Protein AF-A0AAW2MJS1-F1 (afdb_monomer_lite)

Structure (mmCIF, N/CA/C/O backbone):
data_AF-A0AAW2MJS1-F1
#
_entry.id   AF-A0AAW2MJS1-F1
#
loop_
_atom_site.group_PDB
_atom_site.id
_atom_site.type_symbol
_atom_site.label_atom_id
_atom_site.label_alt_id
_atom_site.label_comp_id
_atom_site.label_asym_id
_atom_site.label_entity_id
_atom_site.label_seq_id
_atom_site.pdbx_PDB_ins_code
_atom_site.Cartn_x
_atom_site.Cartn_y
_atom_site.Cartn_z
_atom_site.occupancy
_atom_site.B_iso_or_equiv
_atom_site.auth_seq_id
_atom_site.auth_comp_id
_atom_site.auth_asym_id
_atom_site.auth_atom_id
_atom_site.pdbx_PDB_model_num
ATOM 1 N N . MET A 1 1 ? 22.619 -5.506 -1.254 1.00 42.59 1 MET A N 1
ATOM 2 C CA . MET A 1 1 ? 21.849 -5.469 -2.513 1.00 42.59 1 MET A CA 1
ATOM 3 C C . MET A 1 1 ? 20.965 -4.241 -2.434 1.00 42.59 1 MET A C 1
ATOM 5 O O . MET A 1 1 ? 20.133 -4.190 -1.538 1.00 42.59 1 MET A O 1
ATOM 9 N N . GLU A 1 2 ? 21.214 -3.220 -3.252 1.00 49.53 2 GLU A N 1
ATOM 10 C CA . GLU A 1 2 ? 20.364 -2.024 -3.269 1.00 49.53 2 GLU A CA 1
ATOM 11 C C . GLU A 1 2 ? 18.970 -2.422 -3.767 1.00 49.53 2 GLU A C 1
ATOM 13 O O . GLU A 1 2 ? 18.815 -2.984 -4.854 1.00 49.53 2 GLU A O 1
ATOM 18 N N . ILE A 1 3 ? 17.952 -2.227 -2.931 1.00 61.47 3 ILE A N 1
ATOM 19 C CA . ILE A 1 3 ? 16.562 -2.467 -3.316 1.00 61.47 3 ILE A CA 1
ATOM 20 C C . ILE A 1 3 ? 16.103 -1.215 -4.060 1.00 61.47 3 ILE A C 1
ATOM 22 O O . ILE A 1 3 ? 16.145 -0.119 -3.505 1.00 61.47 3 ILE A O 1
ATOM 26 N N . SER A 1 4 ? 15.683 -1.362 -5.318 1.00 84.44 4 SER A N 1
ATOM 27 C CA . SER A 1 4 ? 15.143 -0.232 -6.078 1.00 84.44 4 SER A CA 1
ATOM 28 C C . SER A 1 4 ? 13.844 0.275 -5.444 1.00 84.44 4 SER A C 1
ATOM 30 O O . SER A 1 4 ? 13.054 -0.516 -4.925 1.00 84.44 4 SER A O 1
ATOM 32 N N . LEU A 1 5 ? 13.586 1.585 -5.522 1.00 89.38 5 LEU A N 1
ATOM 33 C CA . LEU A 1 5 ? 12.391 2.210 -4.932 1.00 89.38 5 LEU A CA 1
ATOM 34 C C . LEU A 1 5 ? 11.088 1.542 -5.390 1.00 89.38 5 LEU A C 1
ATOM 36 O O . LEU A 1 5 ? 10.192 1.317 -4.581 1.00 89.38 5 LEU A O 1
ATOM 40 N N . LEU A 1 6 ? 11.013 1.141 -6.662 1.00 89.75 6 LEU A N 1
ATOM 41 C CA . LEU A 1 6 ? 9.874 0.403 -7.209 1.00 89.75 6 LEU A CA 1
ATOM 42 C C . LEU A 1 6 ? 9.665 -0.957 -6.520 1.00 89.75 6 LEU A C 1
ATOM 44 O O . LEU A 1 6 ? 8.533 -1.324 -6.215 1.00 89.75 6 LEU A O 1
ATOM 48 N N . LYS A 1 7 ? 10.744 -1.694 -6.221 1.00 90.00 7 LYS A N 1
ATOM 49 C CA . LYS A 1 7 ? 10.654 -2.957 -5.470 1.00 90.00 7 LYS A CA 1
ATOM 50 C C . LYS A 1 7 ? 10.200 -2.715 -4.033 1.00 90.00 7 LYS A C 1
ATOM 52 O O . LYS A 1 7 ? 9.356 -3.459 -3.542 1.00 90.00 7 LYS A O 1
ATOM 57 N N . SER A 1 8 ? 10.705 -1.669 -3.378 1.00 92.81 8 SER A N 1
ATOM 58 C CA . SER A 1 8 ? 10.250 -1.280 -2.036 1.00 92.81 8 SER A CA 1
ATOM 59 C C . SER A 1 8 ? 8.760 -0.926 -2.023 1.00 92.81 8 SER A C 1
ATOM 61 O O . SER A 1 8 ? 8.029 -1.408 -1.161 1.00 92.81 8 SER A O 1
ATOM 63 N N . LEU A 1 9 ? 8.286 -0.169 -3.019 1.00 93.69 9 LEU A N 1
ATOM 64 C CA . LEU A 1 9 ? 6.870 0.161 -3.194 1.00 93.69 9 LEU A CA 1
ATOM 65 C C . LEU A 1 9 ? 6.008 -1.091 -3.399 1.00 93.69 9 LEU A C 1
ATOM 67 O O . LEU A 1 9 ? 5.009 -1.263 -2.705 1.00 93.69 9 LEU A O 1
ATOM 71 N N . LEU A 1 10 ? 6.403 -1.993 -4.300 1.00 93.56 10 LEU A N 1
ATOM 72 C CA . LEU A 1 10 ? 5.685 -3.250 -4.543 1.00 93.56 10 LEU A CA 1
ATOM 73 C C . LEU A 1 10 ? 5.620 -4.136 -3.291 1.00 93.56 10 LEU A C 1
ATOM 75 O O . LEU A 1 10 ? 4.569 -4.717 -3.000 1.00 93.56 10 LEU A O 1
ATOM 79 N N . ASN A 1 11 ? 6.714 -4.212 -2.531 1.00 93.00 11 ASN A N 1
ATOM 80 C CA . ASN A 1 11 ? 6.757 -4.932 -1.260 1.00 93.00 11 ASN A CA 1
ATOM 81 C C . ASN A 1 11 ? 5.825 -4.290 -0.228 1.00 93.00 11 ASN A C 1
ATOM 83 O O . ASN A 1 11 ? 5.065 -5.003 0.427 1.00 93.00 11 ASN A O 1
ATOM 87 N N . SER A 1 12 ? 5.826 -2.959 -0.125 1.00 91.81 12 SER A N 1
ATOM 88 C CA . 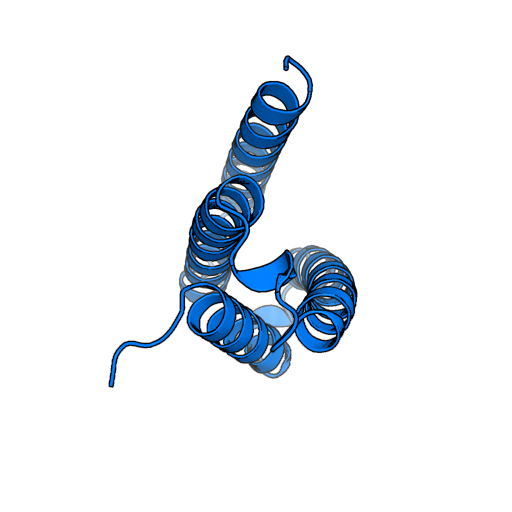SER A 1 12 ? 4.940 -2.250 0.793 1.00 91.81 12 SER A CA 1
ATOM 89 C C . SER A 1 12 ? 3.461 -2.432 0.408 1.00 91.81 12 SER A C 1
ATOM 91 O O . SER A 1 12 ? 2.632 -2.797 1.243 1.00 91.81 12 SER A O 1
ATOM 93 N N . ILE A 1 13 ? 3.110 -2.329 -0.874 1.00 92.06 13 ILE A N 1
ATOM 94 C CA . ILE A 1 13 ? 1.742 -2.613 -1.331 1.00 92.06 13 ILE A CA 1
ATOM 95 C C . ILE A 1 13 ? 1.344 -4.054 -0.993 1.00 92.06 13 ILE A C 1
ATOM 97 O O . ILE A 1 13 ? 0.272 -4.283 -0.439 1.00 92.06 13 ILE A O 1
ATOM 101 N N . THR A 1 14 ? 2.212 -5.028 -1.276 1.00 91.94 14 THR A N 1
ATOM 102 C CA . THR A 1 14 ? 1.940 -6.444 -0.983 1.00 91.94 14 THR A CA 1
ATOM 103 C C . THR A 1 14 ? 1.707 -6.671 0.509 1.00 91.94 14 THR A C 1
ATOM 105 O O . THR A 1 14 ? 0.721 -7.302 0.881 1.00 91.94 14 THR A O 1
ATOM 108 N N . SER A 1 15 ? 2.560 -6.100 1.362 1.00 89.31 15 SER A N 1
ATOM 109 C CA . SER A 1 15 ? 2.408 -6.174 2.815 1.00 89.31 15 SER A CA 1
ATOM 110 C C . SER A 1 15 ? 1.110 -5.512 3.290 1.00 89.31 15 SER A C 1
ATOM 112 O O . SER A 1 15 ? 0.409 -6.089 4.115 1.00 89.31 15 SER A O 1
ATOM 114 N N . PHE A 1 16 ? 0.722 -4.362 2.725 1.00 87.38 16 PHE A N 1
ATOM 115 C CA . PHE A 1 16 ? -0.557 -3.729 3.059 1.00 87.38 16 PHE A CA 1
ATOM 116 C C . PHE A 1 16 ? -1.744 -4.621 2.682 1.00 87.38 16 PHE A C 1
ATOM 118 O O . PHE A 1 16 ? -2.658 -4.792 3.483 1.00 87.38 16 PHE A O 1
ATOM 125 N N . LEU A 1 17 ? -1.738 -5.216 1.485 1.00 86.44 17 LEU A N 1
ATOM 126 C CA . LEU A 1 17 ? -2.817 -6.092 1.016 1.00 86.44 17 LEU A CA 1
ATOM 127 C C . LEU A 1 17 ? -2.959 -7.361 1.874 1.00 86.44 17 LEU A C 1
ATOM 129 O O . LEU A 1 17 ? -4.057 -7.904 1.981 1.00 86.44 17 LEU A O 1
ATOM 133 N N . GLN A 1 18 ? -1.883 -7.819 2.517 1.00 84.31 18 GLN A N 1
ATOM 134 C CA . GLN A 1 18 ? -1.923 -8.944 3.458 1.00 84.31 18 GLN A CA 1
ATOM 135 C C . GLN A 1 18 ? -2.610 -8.590 4.786 1.00 84.31 18 GLN A C 1
ATOM 137 O O . GLN A 1 18 ? -3.167 -9.483 5.431 1.00 84.31 18 GLN A O 1
ATOM 142 N N . LEU A 1 19 ? -2.670 -7.304 5.158 1.00 73.19 19 LEU A N 1
ATOM 143 C CA . LEU A 1 19 ? -3.412 -6.844 6.340 1.00 73.19 19 LEU A CA 1
ATOM 144 C C . LEU A 1 19 ? -4.921 -7.074 6.210 1.00 73.19 19 LEU A C 1
ATOM 146 O O . LEU A 1 19 ? -5.608 -7.114 7.219 1.00 73.19 19 LEU A O 1
ATOM 150 N N . SER A 1 20 ? -5.445 -7.305 5.003 1.00 58.22 20 SER A N 1
ATOM 151 C CA . SER A 1 20 ? -6.867 -7.594 4.752 1.00 58.22 20 SER A CA 1
ATOM 152 C C . SER A 1 20 ? -7.363 -8.854 5.466 1.00 58.22 20 SER A C 1
ATOM 154 O O . SER A 1 20 ? -8.556 -9.001 5.723 1.00 58.22 20 SER A O 1
ATOM 156 N N . SER A 1 21 ? -6.436 -9.749 5.820 1.00 55.31 21 SER A N 1
ATOM 157 C CA . SER A 1 21 ? -6.695 -10.956 6.606 1.00 55.31 21 SER A CA 1
ATOM 158 C C . SER A 1 21 ? -6.825 -10.695 8.114 1.00 55.31 21 SER A C 1
ATOM 160 O O . SER A 1 21 ? -7.218 -11.594 8.858 1.00 55.31 21 SER A O 1
ATOM 162 N N . PHE A 1 22 ? -6.512 -9.481 8.579 1.00 57.31 22 PHE A N 1
ATOM 163 C CA . PHE A 1 22 ? -6.440 -9.137 9.994 1.00 57.31 22 PHE A CA 1
ATOM 164 C C . PHE A 1 22 ? -7.841 -8.944 10.590 1.00 57.31 22 PHE A C 1
ATOM 166 O O . PHE A 1 22 ? -8.613 -8.073 10.183 1.00 57.31 22 PHE A O 1
ATOM 173 N N . GLU A 1 23 ? -8.179 -9.748 11.600 1.00 51.09 23 GLU A N 1
ATOM 174 C CA . GLU A 1 23 ? -9.520 -9.784 12.201 1.00 51.09 23 GLU A CA 1
ATOM 175 C C . GLU A 1 23 ? -9.956 -8.465 12.862 1.00 51.09 23 GLU A C 1
ATOM 177 O O . GLU A 1 23 ? -11.154 -8.241 13.036 1.00 51.09 23 GLU A O 1
ATOM 1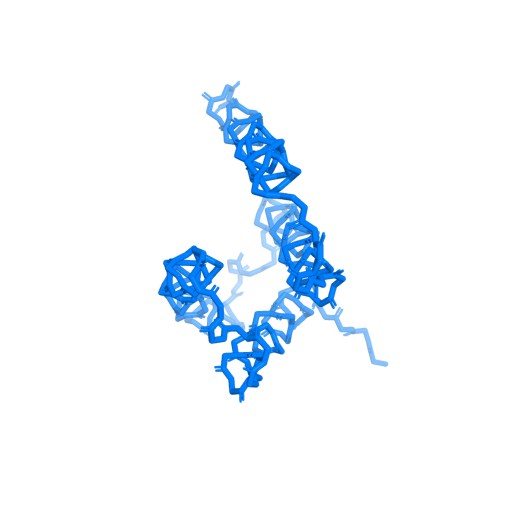82 N N . GLY A 1 24 ? -9.017 -7.556 13.152 1.00 54.31 24 GLY A N 1
ATOM 183 C CA . GLY A 1 24 ? -9.287 -6.209 13.676 1.00 54.31 24 GLY A CA 1
ATOM 184 C C . GLY A 1 24 ? -9.970 -5.251 12.687 1.00 54.31 24 GLY A C 1
ATOM 185 O O . GLY A 1 24 ? -10.574 -4.267 13.111 1.00 54.31 24 GLY A O 1
ATOM 186 N N . ILE A 1 25 ? -9.950 -5.553 11.381 1.00 55.62 25 ILE A N 1
ATOM 187 C CA . ILE A 1 25 ? -10.589 -4.736 10.329 1.00 55.62 25 ILE A CA 1
ATOM 188 C C . ILE A 1 25 ? -12.111 -4.983 10.259 1.00 55.62 25 ILE A C 1
ATOM 190 O O . ILE A 1 25 ? -12.827 -4.252 9.583 1.00 55.62 25 ILE A O 1
ATOM 194 N N . LYS A 1 26 ? -12.647 -5.958 11.011 1.00 53.97 26 LYS A N 1
ATOM 195 C CA . LYS A 1 26 ? -14.083 -6.313 11.046 1.00 53.97 26 LYS A CA 1
ATOM 196 C C . LYS A 1 26 ? -14.989 -5.259 11.716 1.00 53.97 26 LYS A C 1
ATOM 198 O O . LYS A 1 26 ? -16.193 -5.472 11.817 1.00 53.97 26 LYS A O 1
ATOM 203 N N . ILE A 1 27 ? -14.439 -4.137 12.188 1.00 59.81 27 ILE A N 1
ATOM 204 C CA . ILE A 1 27 ? -15.210 -3.046 12.799 1.00 59.81 27 ILE A CA 1
ATOM 205 C C . ILE A 1 27 ? -15.590 -2.030 11.716 1.00 59.81 27 ILE A C 1
ATOM 207 O O . ILE A 1 27 ? -14.744 -1.299 11.193 1.00 59.81 27 ILE A O 1
ATOM 211 N N . GLU A 1 28 ? -16.879 -1.944 11.386 1.00 59.16 28 GLU A N 1
ATOM 212 C CA . GLU A 1 28 ? -17.392 -0.838 10.574 1.00 59.16 28 GLU A CA 1
ATOM 213 C C . GLU A 1 28 ? -17.210 0.488 11.334 1.00 59.16 28 GLU A C 1
ATOM 215 O O . GLU A 1 28 ? -17.596 0.585 12.504 1.00 59.16 28 GLU A O 1
ATOM 220 N N . PRO A 1 29 ? -16.621 1.531 10.711 1.00 62.66 29 PRO A N 1
ATOM 221 C CA . PRO A 1 29 ? -16.537 1.787 9.265 1.00 62.66 29 PRO A CA 1
ATOM 222 C C . PRO A 1 29 ? -15.171 1.509 8.601 1.00 62.66 29 PRO A C 1
ATOM 224 O O . PRO A 1 29 ? -15.053 1.694 7.387 1.00 62.66 29 PRO A O 1
ATOM 227 N N . LEU A 1 30 ? -14.144 1.092 9.352 1.00 68.69 30 LEU A N 1
ATOM 228 C CA . LEU A 1 30 ? -12.779 0.930 8.831 1.00 68.69 30 LEU A CA 1
ATOM 229 C C . LEU A 1 30 ? -12.723 -0.089 7.688 1.00 68.69 30 LEU A C 1
ATOM 231 O O . LEU A 1 30 ? -12.044 0.150 6.692 1.00 68.69 30 LEU A O 1
ATOM 235 N N . GLN A 1 31 ? -13.513 -1.161 7.779 1.00 73.56 31 GLN A N 1
ATOM 236 C CA . GLN A 1 31 ? -13.613 -2.193 6.747 1.00 73.56 31 GLN A CA 1
ATOM 237 C C . GLN A 1 31 ? -13.913 -1.624 5.355 1.00 73.56 31 GLN A C 1
ATOM 239 O O . GLN A 1 31 ? -13.275 -2.004 4.376 1.00 73.56 31 GLN A O 1
ATOM 244 N N . LYS A 1 32 ? -14.853 -0.676 5.257 1.00 75.88 32 LYS A N 1
ATOM 245 C CA . LYS A 1 32 ? -15.264 -0.081 3.978 1.00 75.88 32 LYS A CA 1
ATOM 246 C C . LYS A 1 32 ? -14.160 0.789 3.377 1.00 75.88 32 LYS A C 1
ATOM 248 O O . LYS A 1 32 ? -13.944 0.764 2.165 1.00 75.88 32 LYS A O 1
ATOM 253 N N . TYR A 1 33 ? -13.467 1.561 4.215 1.00 75.25 33 TYR A N 1
ATOM 254 C CA . TYR A 1 33 ? -12.325 2.364 3.774 1.00 75.25 33 TYR A CA 1
ATOM 255 C C . TYR A 1 33 ? -11.166 1.470 3.345 1.00 75.25 33 TYR A C 1
ATOM 257 O O . TYR A 1 33 ? -10.621 1.665 2.260 1.00 75.25 33 TYR A O 1
ATOM 265 N N . TYR A 1 34 ? -10.864 0.447 4.143 1.00 78.56 34 TYR A N 1
ATOM 266 C CA . TYR A 1 34 ? -9.825 -0.524 3.849 1.00 78.56 34 TYR A CA 1
ATOM 267 C C . TYR A 1 34 ? -10.089 -1.246 2.520 1.00 78.56 34 TYR A C 1
ATOM 269 O O . TYR A 1 34 ? -9.234 -1.216 1.644 1.00 78.56 34 TYR A O 1
ATOM 277 N N . GLN A 1 35 ? -11.295 -1.784 2.299 1.00 81.38 35 GLN A N 1
ATOM 278 C CA . GLN A 1 35 ? -11.670 -2.448 1.039 1.00 81.38 35 GLN A CA 1
ATOM 279 C C . GLN A 1 35 ? -11.517 -1.536 -0.183 1.00 81.38 35 GLN A C 1
ATOM 281 O O . GLN A 1 35 ? -11.095 -1.980 -1.251 1.00 81.38 35 GLN A O 1
ATOM 286 N N . LYS A 1 36 ? -11.861 -0.250 -0.046 1.00 83.44 36 LYS A N 1
ATOM 287 C CA . LYS A 1 36 ? -11.707 0.715 -1.138 1.00 83.44 36 LYS A CA 1
ATOM 288 C C . LYS A 1 36 ? -10.232 0.977 -1.447 1.00 83.44 36 LYS A C 1
ATOM 290 O O . LYS A 1 36 ? -9.858 1.017 -2.617 1.00 83.44 36 LYS A O 1
ATOM 295 N N . ILE A 1 37 ? -9.402 1.134 -0.416 1.00 84.38 37 ILE A N 1
ATOM 296 C CA . ILE A 1 37 ? -7.950 1.306 -0.559 1.00 84.38 37 ILE A CA 1
ATOM 297 C C . ILE A 1 37 ? -7.330 0.045 -1.171 1.00 84.38 37 ILE A C 1
ATOM 299 O O . ILE A 1 37 ? -6.556 0.142 -2.117 1.00 84.3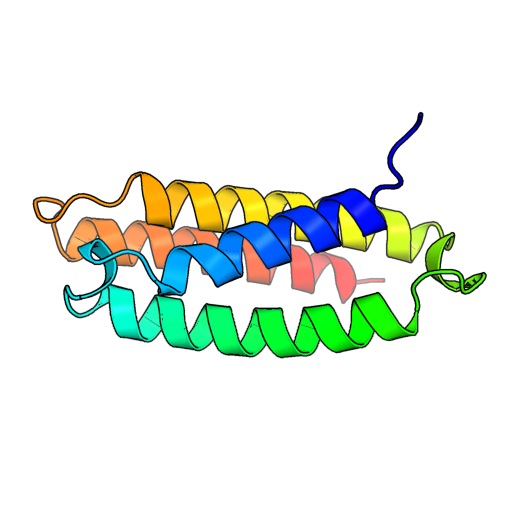8 37 ILE A O 1
ATOM 303 N N . GLU A 1 38 ? -7.728 -1.135 -0.700 1.00 86.25 38 GLU A N 1
ATOM 304 C CA . GLU A 1 38 ? -7.277 -2.431 -1.203 1.00 86.25 38 GLU A CA 1
ATOM 305 C C . GLU A 1 38 ? -7.526 -2.572 -2.713 1.00 86.25 38 GLU A C 1
ATOM 307 O O . GLU A 1 38 ? -6.625 -2.956 -3.457 1.00 86.25 38 GLU A O 1
ATOM 312 N N . GLN A 1 39 ? -8.721 -2.211 -3.192 1.00 88.94 39 GLN A N 1
ATOM 313 C CA . GLN A 1 39 ? -9.046 -2.234 -4.624 1.00 88.94 39 GLN A CA 1
ATOM 314 C C . GLN A 1 39 ? -8.142 -1.301 -5.440 1.00 88.94 39 GLN A C 1
ATOM 316 O O . GLN A 1 39 ? -7.630 -1.704 -6.484 1.00 88.94 39 GLN A O 1
ATOM 321 N N . ILE A 1 40 ? -7.907 -0.078 -4.954 1.00 88.94 40 ILE A N 1
ATOM 322 C CA . ILE A 1 40 ? -7.028 0.895 -5.621 1.00 88.94 40 ILE A CA 1
ATOM 323 C C . ILE A 1 40 ? -5.590 0.368 -5.670 1.00 88.94 40 ILE A C 1
ATOM 325 O O . ILE A 1 40 ? -4.957 0.395 -6.725 1.00 88.94 40 ILE A O 1
ATOM 329 N N . LEU A 1 41 ? -5.081 -0.154 -4.552 1.00 90.31 41 LEU A N 1
ATOM 330 C CA . LEU A 1 41 ? -3.719 -0.672 -4.465 1.00 90.31 41 LEU A CA 1
ATOM 331 C C . LEU A 1 41 ? -3.516 -1.935 -5.310 1.00 90.31 41 LEU A C 1
ATOM 333 O O . LEU A 1 41 ? -2.437 -2.105 -5.870 1.00 90.31 41 LEU A O 1
ATOM 337 N N . LYS A 1 42 ? -4.539 -2.784 -5.481 1.00 91.62 42 LYS A N 1
ATOM 338 C CA . LYS A 1 42 ? -4.494 -3.919 -6.423 1.00 91.62 42 LYS A CA 1
ATOM 339 C C . LYS A 1 42 ? -4.319 -3.456 -7.869 1.00 91.62 42 LYS A C 1
ATOM 341 O O . LYS A 1 42 ? -3.471 -4.000 -8.571 1.00 91.62 42 LYS A O 1
ATOM 346 N N . LEU A 1 43 ? -5.085 -2.450 -8.299 1.00 92.44 43 LEU A N 1
ATOM 347 C CA . LEU A 1 43 ? -4.959 -1.880 -9.645 1.00 92.44 43 LEU A CA 1
ATOM 348 C C . LEU A 1 43 ? -3.584 -1.238 -9.845 1.00 92.44 43 LEU A C 1
ATOM 350 O O . LEU A 1 43 ? -2.915 -1.503 -10.841 1.00 92.44 43 LEU A O 1
ATOM 354 N N . LEU A 1 44 ? -3.132 -0.448 -8.867 1.00 90.38 44 LEU A N 1
ATOM 355 C CA . LEU A 1 44 ? -1.810 0.169 -8.905 1.00 90.38 44 LEU A CA 1
ATOM 356 C C . LEU A 1 44 ? -0.705 -0.891 -8.987 1.00 90.38 44 LEU A C 1
ATOM 358 O O . LEU A 1 44 ? 0.190 -0.766 -9.818 1.00 90.38 44 LEU A O 1
ATOM 362 N N . LYS A 1 45 ? -0.785 -1.960 -8.184 1.00 92.19 45 LYS A N 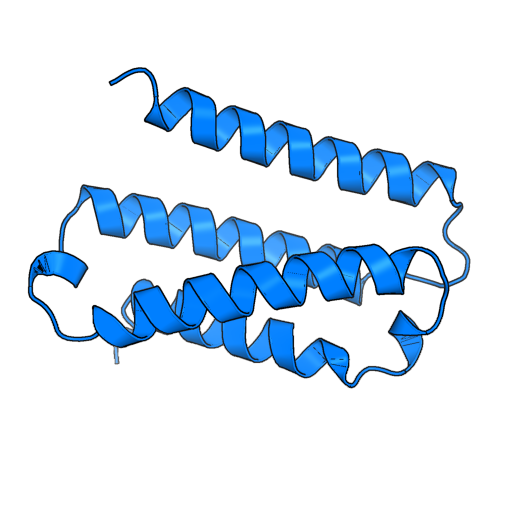1
ATOM 363 C CA . LYS A 1 45 ? 0.199 -3.048 -8.199 1.00 92.19 45 LYS A CA 1
ATOM 364 C C . LYS A 1 45 ? 0.328 -3.679 -9.586 1.00 92.19 45 LYS A C 1
ATOM 366 O O . LYS A 1 45 ? 1.447 -3.866 -10.040 1.00 92.19 45 LYS A O 1
ATOM 371 N N . GLN A 1 46 ? -0.786 -3.951 -10.271 1.00 91.31 46 GLN A N 1
ATOM 372 C CA . GLN A 1 46 ? -0.764 -4.529 -11.623 1.00 91.31 46 GLN A CA 1
ATOM 373 C C . GLN A 1 46 ? -0.034 -3.629 -12.630 1.00 91.31 46 GLN A C 1
ATOM 375 O O . GLN A 1 46 ? 0.750 -4.121 -13.438 1.00 91.31 46 GLN A O 1
ATOM 380 N N . ILE A 1 47 ? -0.253 -2.312 -12.557 1.00 90.38 47 ILE A N 1
ATOM 381 C CA . ILE A 1 47 ? 0.440 -1.338 -13.413 1.00 90.38 47 ILE A CA 1
ATOM 382 C C . ILE A 1 47 ? 1.941 -1.327 -13.099 1.00 90.38 47 ILE A C 1
ATOM 384 O O . ILE A 1 47 ? 2.764 -1.366 -14.011 1.00 90.38 47 ILE A O 1
ATOM 388 N N . LEU A 1 48 ? 2.300 -1.306 -11.812 1.00 90.69 48 LEU A N 1
ATOM 389 C CA . LEU A 1 48 ? 3.692 -1.298 -11.358 1.00 90.69 48 LEU A CA 1
ATOM 390 C C . LEU A 1 48 ? 4.435 -2.597 -11.714 1.00 90.69 48 LEU A C 1
ATOM 392 O O . LEU A 1 48 ? 5.600 -2.540 -12.102 1.00 90.69 48 LEU A O 1
ATOM 396 N N . ASP A 1 49 ? 3.766 -3.748 -11.623 1.00 91.12 49 ASP A N 1
ATOM 397 C CA . ASP A 1 49 ? 4.308 -5.046 -12.039 1.00 91.12 49 ASP A CA 1
ATOM 398 C C . ASP A 1 49 ? 4.578 -5.069 -13.556 1.00 91.12 49 ASP A C 1
ATOM 400 O O . ASP A 1 49 ? 5.601 -5.597 -13.985 1.00 91.12 49 ASP A O 1
ATOM 404 N N . ALA A 1 50 ? 3.707 -4.457 -14.370 1.00 89.31 50 ALA A N 1
ATOM 405 C CA . ALA A 1 50 ? 3.856 -4.420 -15.829 1.00 89.31 50 ALA A CA 1
ATOM 406 C C . ALA A 1 50 ? 5.042 -3.564 -16.306 1.00 89.31 50 ALA A C 1
ATOM 408 O O . ALA A 1 50 ? 5.606 -3.826 -17.366 1.00 89.31 50 ALA A O 1
ATOM 409 N N . ILE A 1 51 ? 5.423 -2.544 -15.534 1.00 86.69 51 ILE A N 1
ATOM 410 C CA . ILE A 1 51 ? 6.574 -1.686 -15.851 1.00 86.69 51 ILE A CA 1
ATOM 411 C C . ILE A 1 51 ? 7.859 -2.147 -15.154 1.00 86.69 51 ILE A C 1
ATOM 413 O O . ILE A 1 51 ? 8.924 -1.580 -15.401 1.00 86.69 51 ILE A O 1
ATOM 417 N N . VAL A 1 52 ? 7.792 -3.163 -14.288 1.00 85.06 52 VAL A N 1
ATOM 418 C CA . VAL A 1 52 ? 8.964 -3.672 -13.576 1.00 85.06 52 VAL A CA 1
ATOM 419 C C . VAL A 1 52 ? 9.967 -4.239 -14.591 1.00 85.06 52 VAL A C 1
ATOM 421 O O . VAL A 1 52 ? 9.644 -5.099 -15.402 1.00 85.06 52 VAL A O 1
ATOM 424 N N . GLY A 1 53 ? 11.198 -3.725 -14.579 1.00 81.38 53 GLY A N 1
ATOM 425 C CA . GLY A 1 53 ? 12.239 -4.127 -15.536 1.00 81.38 53 GLY A CA 1
ATOM 426 C C . GLY A 1 53 ? 12.186 -3.428 -16.900 1.00 81.38 53 GLY A C 1
ATOM 427 O O . GLY A 1 53 ? 13.062 -3.677 -17.722 1.00 81.38 53 GLY A O 1
ATOM 428 N N . SER A 1 54 ? 11.220 -2.536 -17.132 1.00 85.94 54 SER A N 1
ATOM 429 C CA . SER A 1 54 ? 11.244 -1.612 -18.271 1.00 85.94 54 SER A CA 1
ATOM 430 C C . SER A 1 54 ? 12.192 -0.440 -18.006 1.00 85.94 54 SER A C 1
ATOM 432 O O . SER A 1 54 ? 12.332 0.000 -16.864 1.00 85.94 54 SER A O 1
ATOM 434 N N . GLU A 1 55 ? 12.780 0.129 -19.061 1.00 82.50 55 GLU A N 1
ATOM 435 C CA . GLU A 1 55 ? 13.572 1.371 -18.998 1.00 82.50 55 GLU A CA 1
ATOM 436 C C . GLU A 1 55 ? 12.763 2.545 -18.420 1.00 82.50 55 GLU A C 1
ATOM 438 O O . GLU A 1 55 ? 13.302 3.419 -17.739 1.00 82.50 55 GLU A O 1
ATOM 443 N N . ILE A 1 56 ? 11.438 2.520 -18.601 1.00 82.62 56 ILE A N 1
ATOM 444 C CA . ILE A 1 56 ? 10.513 3.509 -18.034 1.00 82.62 56 ILE A CA 1
ATOM 445 C C . ILE A 1 56 ? 10.581 3.509 -16.500 1.00 82.62 56 ILE A C 1
ATOM 447 O O . ILE A 1 56 ? 10.431 4.554 -15.876 1.00 82.62 56 ILE A O 1
ATOM 451 N N . ALA A 1 57 ? 10.866 2.369 -15.862 1.00 81.38 57 ALA A N 1
ATOM 452 C CA . ALA A 1 57 ? 10.962 2.307 -14.408 1.00 81.38 57 ALA A CA 1
ATOM 453 C C . ALA A 1 57 ? 12.130 3.131 -13.851 1.00 81.38 57 ALA A C 1
ATOM 455 O O . ALA A 1 57 ? 12.081 3.482 -12.678 1.00 81.38 57 ALA A O 1
ATOM 456 N N . SER A 1 58 ? 13.160 3.443 -14.643 1.00 84.31 58 SER A N 1
ATOM 457 C CA . SER A 1 58 ? 14.287 4.296 -14.231 1.00 84.31 58 SER A CA 1
ATOM 458 C C . SER A 1 58 ? 14.079 5.791 -14.483 1.00 84.31 58 SER A C 1
ATOM 460 O O . SER A 1 58 ? 14.941 6.579 -14.102 1.00 84.31 58 SER A O 1
ATOM 462 N N . ASP A 1 59 ? 12.955 6.193 -15.080 1.00 90.25 59 ASP A N 1
ATOM 463 C CA . ASP A 1 59 ? 12.644 7.604 -15.312 1.00 90.25 59 ASP A CA 1
ATOM 464 C C . ASP A 1 59 ? 12.628 8.403 -13.996 1.00 90.25 59 ASP A C 1
ATOM 466 O O . ASP A 1 59 ? 12.017 7.999 -13.004 1.00 90.25 59 ASP A O 1
ATOM 470 N N . GLU A 1 60 ? 13.300 9.556 -13.974 1.00 87.38 60 GLU A N 1
ATOM 471 C CA . GLU A 1 60 ? 13.454 10.354 -12.754 1.00 87.38 60 GLU A CA 1
ATOM 472 C C . GLU A 1 60 ? 12.122 10.869 -12.195 1.00 87.38 60 GLU A C 1
ATOM 474 O O . GLU A 1 60 ? 11.958 10.973 -10.972 1.00 87.38 60 GLU A O 1
ATOM 479 N N . MET A 1 61 ? 11.166 11.215 -13.064 1.00 86.56 61 MET A N 1
ATOM 480 C CA . MET A 1 61 ? 9.851 11.678 -12.624 1.00 86.56 61 MET A CA 1
ATOM 481 C C . MET A 1 61 ? 9.081 10.528 -11.981 1.00 86.56 61 MET A C 1
ATOM 483 O O . MET A 1 61 ? 8.488 10.710 -10.912 1.00 86.56 61 MET A O 1
ATOM 487 N N . LEU A 1 62 ? 9.153 9.333 -12.570 1.00 87.12 62 LEU A N 1
ATOM 488 C CA . LEU A 1 62 ? 8.561 8.127 -12.001 1.00 87.12 62 LEU A CA 1
ATOM 489 C C . LEU A 1 62 ? 9.236 7.700 -10.698 1.00 87.12 62 LEU A C 1
ATOM 491 O O . LEU A 1 62 ? 8.532 7.354 -9.755 1.00 87.12 62 LEU A O 1
ATOM 495 N N . GLN A 1 63 ? 10.559 7.817 -10.569 1.00 90.00 63 GLN A N 1
ATOM 496 C CA . GLN A 1 63 ? 11.259 7.540 -9.308 1.00 90.00 63 GLN A CA 1
ATOM 497 C C . GLN A 1 63 ? 10.763 8.433 -8.160 1.00 90.00 63 GLN A C 1
ATOM 499 O O . GLN A 1 63 ? 10.506 7.944 -7.056 1.00 90.00 63 GLN A O 1
ATOM 504 N N . ARG A 1 64 ? 10.543 9.731 -8.416 1.00 89.25 64 ARG A N 1
ATOM 505 C CA . ARG A 1 64 ? 9.953 10.643 -7.417 1.00 89.25 64 ARG A CA 1
ATOM 506 C C . ARG A 1 64 ? 8.504 10.281 -7.096 1.00 89.25 64 ARG A C 1
ATOM 508 O O . ARG A 1 64 ? 8.111 10.336 -5.931 1.00 89.25 64 ARG A O 1
ATOM 515 N N . ALA A 1 65 ? 7.722 9.891 -8.103 1.00 88.94 65 ALA A N 1
ATOM 516 C CA . ALA A 1 65 ? 6.356 9.422 -7.895 1.00 88.94 65 ALA A CA 1
ATOM 517 C C . ALA A 1 65 ? 6.323 8.133 -7.055 1.00 88.94 65 ALA A C 1
ATOM 519 O O . ALA A 1 65 ? 5.520 8.038 -6.129 1.00 88.94 65 ALA A O 1
ATOM 520 N N . PHE A 1 66 ? 7.229 7.181 -7.301 1.00 91.19 66 PHE A N 1
ATOM 521 C CA . PHE A 1 66 ? 7.348 5.955 -6.510 1.00 91.19 66 PHE A CA 1
ATOM 522 C C . PHE A 1 66 ? 7.712 6.244 -5.057 1.00 91.19 66 PHE A C 1
ATOM 524 O O . PHE A 1 66 ? 7.119 5.641 -4.169 1.00 91.19 66 PHE A O 1
ATOM 531 N N . ALA A 1 67 ? 8.623 7.186 -4.797 1.00 91.88 67 ALA A N 1
ATOM 532 C CA . ALA A 1 67 ? 8.956 7.598 -3.434 1.00 91.88 67 ALA A CA 1
ATOM 533 C C . ALA A 1 67 ? 7.742 8.202 -2.701 1.00 91.88 67 ALA A C 1
ATOM 535 O O . ALA A 1 67 ? 7.458 7.826 -1.565 1.00 91.88 67 ALA A O 1
ATOM 536 N N . GLY A 1 68 ? 6.985 9.084 -3.366 1.00 91.50 68 GLY A N 1
ATOM 537 C CA . GLY A 1 68 ? 5.766 9.667 -2.797 1.00 91.50 68 GLY A CA 1
ATOM 538 C C . GLY A 1 68 ? 4.670 8.630 -2.542 1.00 91.50 68 GLY A C 1
ATOM 539 O O . GLY A 1 68 ? 4.026 8.655 -1.494 1.00 91.50 68 GLY A O 1
ATOM 540 N N . LEU A 1 69 ? 4.489 7.685 -3.469 1.00 91.62 69 LEU A N 1
ATOM 541 C CA . LEU A 1 69 ? 3.555 6.571 -3.307 1.00 91.62 69 LEU A CA 1
ATOM 542 C C . LEU A 1 69 ? 3.982 5.627 -2.180 1.00 91.62 69 LEU A C 1
ATOM 544 O O . LEU A 1 69 ? 3.125 5.194 -1.419 1.00 91.62 69 LEU A O 1
ATOM 548 N N . LEU A 1 70 ? 5.278 5.334 -2.047 1.00 93.62 70 LEU A N 1
ATOM 549 C CA . LEU A 1 70 ? 5.804 4.480 -0.981 1.00 93.62 70 LEU A CA 1
ATOM 550 C C . LEU A 1 70 ? 5.502 5.088 0.386 1.00 93.62 70 LEU A C 1
ATOM 552 O O . LEU A 1 70 ? 4.893 4.422 1.217 1.00 93.62 70 LEU A O 1
ATOM 556 N N . GLN A 1 71 ? 5.820 6.373 0.568 1.00 93.19 71 GLN A N 1
ATOM 557 C CA . GLN A 1 71 ? 5.496 7.089 1.800 1.00 93.19 71 GLN A CA 1
ATOM 558 C C . GLN A 1 71 ? 3.990 7.055 2.093 1.00 93.19 71 GLN A C 1
ATOM 560 O O . GLN A 1 71 ? 3.586 6.807 3.224 1.00 93.19 71 GLN A O 1
ATOM 565 N N . LEU A 1 72 ? 3.148 7.273 1.080 1.00 89.38 72 LEU A N 1
ATOM 566 C CA . LEU A 1 72 ? 1.696 7.259 1.252 1.00 89.38 72 LEU A CA 1
ATOM 567 C C . LEU A 1 72 ? 1.174 5.870 1.657 1.00 89.38 72 LEU A C 1
ATOM 569 O O . LEU A 1 72 ? 0.291 5.781 2.507 1.00 89.38 72 LEU A O 1
ATOM 573 N N . VAL A 1 73 ? 1.705 4.791 1.072 1.00 89.69 73 VAL A N 1
ATOM 574 C CA . VAL A 1 73 ? 1.330 3.412 1.431 1.00 89.69 73 VAL A CA 1
ATOM 575 C C . VAL A 1 73 ? 1.794 3.067 2.848 1.00 89.69 73 VAL A C 1
ATOM 577 O O . VAL A 1 73 ? 1.038 2.436 3.586 1.00 89.69 73 VAL A O 1
ATOM 580 N N . ASP A 1 74 ? 2.985 3.512 3.249 1.00 89.94 74 ASP A N 1
ATOM 581 C CA . ASP A 1 74 ? 3.501 3.302 4.604 1.00 89.94 74 ASP A CA 1
ATOM 582 C C . ASP A 1 74 ? 2.679 4.085 5.652 1.00 89.94 74 ASP A C 1
ATOM 584 O O . ASP A 1 74 ? 2.268 3.500 6.653 1.00 89.94 74 ASP A O 1
ATOM 588 N N . GLU A 1 75 ? 2.324 5.353 5.391 1.00 87.50 75 GLU A N 1
ATOM 589 C CA . GLU A 1 75 ? 1.422 6.142 6.257 1.00 87.50 75 GLU A CA 1
ATOM 590 C C . GLU A 1 75 ? 0.031 5.488 6.376 1.00 87.50 75 GLU A C 1
ATOM 592 O O . GLU A 1 75 ? -0.556 5.423 7.459 1.00 87.50 75 GLU A O 1
ATOM 597 N N . LEU A 1 76 ? -0.512 4.970 5.266 1.00 83.62 76 LEU A N 1
ATOM 598 C CA . LEU A 1 76 ? -1.786 4.245 5.274 1.00 83.62 76 LEU A CA 1
ATOM 599 C C . LEU A 1 76 ? -1.712 2.969 6.114 1.00 83.62 76 LEU A C 1
ATOM 601 O O . LEU A 1 76 ? -2.673 2.654 6.822 1.00 83.62 76 LEU A O 1
ATOM 605 N N . ARG A 1 77 ? -0.596 2.234 6.031 1.00 83.81 77 ARG A N 1
ATOM 606 C CA . ARG A 1 77 ? -0.367 1.045 6.853 1.00 83.81 77 ARG A CA 1
ATOM 607 C C . ARG A 1 77 ? -0.376 1.412 8.329 1.00 83.81 77 ARG A C 1
ATOM 609 O O . ARG A 1 77 ? -1.140 0.810 9.076 1.00 83.81 77 ARG A O 1
ATOM 616 N N . GLU A 1 78 ? 0.416 2.405 8.723 1.00 83.19 78 GLU A N 1
ATOM 617 C CA . GLU A 1 78 ? 0.531 2.832 10.119 1.00 83.19 78 GLU A CA 1
ATOM 618 C C . GLU A 1 78 ? -0.839 3.194 10.706 1.00 83.19 78 GLU A C 1
ATOM 620 O O . GLU A 1 78 ? -1.182 2.758 11.802 1.00 83.19 78 GLU A O 1
ATOM 625 N N . ILE A 1 79 ? -1.680 3.908 9.953 1.00 77.44 79 ILE A N 1
ATOM 626 C CA . ILE A 1 79 ? -3.039 4.264 10.390 1.00 77.44 79 ILE A CA 1
ATOM 627 C C . ILE A 1 79 ? -3.929 3.028 10.566 1.00 77.44 79 ILE A C 1
ATOM 629 O O . ILE A 1 79 ? -4.736 2.980 11.493 1.00 77.44 79 ILE A O 1
ATOM 633 N N . CYS A 1 80 ? -3.789 2.022 9.700 1.00 74.81 80 CYS A N 1
ATOM 634 C CA . CYS A 1 80 ? -4.544 0.775 9.821 1.00 74.81 80 CYS A CA 1
ATOM 635 C C . CYS A 1 80 ? -4.055 -0.090 10.993 1.00 74.81 80 CYS A C 1
ATOM 637 O O . CYS A 1 80 ? -4.872 -0.715 11.661 1.00 74.81 80 CYS A O 1
ATOM 639 N N . GLU A 1 81 ? -2.748 -0.127 11.251 1.00 75.19 81 GLU A N 1
ATOM 640 C CA . GLU A 1 81 ? -2.137 -0.932 12.320 1.00 75.19 81 GLU A CA 1
ATOM 641 C C . GLU A 1 81 ? -2.303 -0.304 13.708 1.00 75.19 81 GLU A C 1
ATOM 643 O O . GLU A 1 81 ? -2.537 -1.008 14.687 1.00 75.19 81 GLU A O 1
ATOM 648 N N . THR A 1 82 ? -2.219 1.024 13.804 1.00 73.94 82 THR A N 1
ATOM 649 C CA . THR A 1 82 ? -2.427 1.767 15.060 1.00 73.94 82 THR A CA 1
ATOM 650 C C . THR A 1 82 ? -3.902 1.911 15.425 1.00 73.94 82 THR A C 1
ATOM 652 O O . THR A 1 82 ? -4.228 2.378 16.519 1.00 73.94 82 THR A O 1
ATOM 655 N N . TRP A 1 83 ? -4.808 1.491 14.539 1.00 67.00 83 TRP A N 1
ATOM 656 C CA . TRP A 1 83 ? -6.239 1.521 14.782 1.00 67.00 83 TRP A CA 1
ATOM 657 C C . TRP A 1 83 ? -6.622 0.656 15.987 1.00 67.00 83 TRP A C 1
ATOM 659 O O . TRP A 1 83 ? -6.429 -0.560 15.998 1.00 67.00 83 TRP A O 1
ATOM 669 N N . GLN A 1 84 ? -7.241 1.276 16.993 1.00 60.78 84 GLN A N 1
ATOM 670 C CA . GLN A 1 84 ? -7.815 0.567 18.133 1.00 60.78 84 GLN A CA 1
ATOM 671 C C . GLN A 1 84 ? -9.343 0.706 18.143 1.00 60.78 84 GLN A C 1
ATOM 673 O O . GLN A 1 84 ? -9.849 1.805 17.908 1.00 60.78 84 GLN A O 1
ATOM 678 N N . PRO A 1 85 ? -10.098 -0.353 18.502 1.00 55.59 85 PRO A N 1
ATOM 679 C CA . PRO A 1 85 ? -11.565 -0.328 18.593 1.00 55.59 85 PRO A CA 1
ATOM 680 C C . PRO A 1 85 ? -12.143 0.793 19.474 1.00 55.59 85 PRO A C 1
ATOM 682 O O . PRO A 1 85 ? -13.297 1.176 19.309 1.00 55.59 85 PRO A O 1
ATOM 685 N N . LEU A 1 86 ? -11.345 1.301 20.420 1.00 57.09 86 LEU A N 1
ATOM 686 C CA . LEU A 1 86 ? -11.714 2.357 21.364 1.00 57.09 86 LEU A CA 1
ATOM 687 C C . LEU A 1 86 ? -11.511 3.780 20.813 1.00 57.09 86 LEU A C 1
ATOM 689 O O . LEU A 1 86 ? -11.899 4.745 21.474 1.00 57.09 86 LEU A O 1
ATOM 693 N N . MET A 1 87 ? -10.922 3.945 19.622 1.00 63.28 87 MET A N 1
ATOM 694 C CA . MET A 1 87 ? -10.818 5.259 18.988 1.00 63.28 87 MET A CA 1
ATOM 695 C C . MET A 1 87 ? -12.203 5.772 18.584 1.00 63.28 87 MET A C 1
ATOM 697 O O . MET A 1 87 ? -12.985 5.092 17.920 1.00 63.28 87 MET A O 1
ATOM 701 N N . SER A 1 88 ? -12.506 7.013 18.969 1.00 63.75 88 SER A N 1
ATOM 702 C CA . SER A 1 88 ? -13.763 7.671 18.607 1.00 63.75 88 SER A CA 1
ATOM 703 C C . SER A 1 88 ? -13.928 7.762 17.085 1.00 63.75 88 SER A C 1
ATOM 705 O O . SER A 1 88 ? -12.983 8.080 16.364 1.00 63.75 88 SER A O 1
ATOM 707 N N . LYS A 1 89 ? -15.163 7.587 16.592 1.00 64.69 89 LYS A N 1
ATOM 708 C CA . LYS A 1 89 ? -15.526 7.802 15.176 1.00 64.69 89 LYS A CA 1
ATOM 709 C C . LYS A 1 89 ? -15.074 9.174 14.651 1.00 64.69 89 LYS A C 1
ATOM 711 O O . LYS A 1 89 ? -14.733 9.290 13.480 1.00 64.69 89 LYS A O 1
ATOM 716 N N . ILE A 1 90 ? -15.032 10.193 15.515 1.00 70.75 90 ILE A N 1
ATOM 717 C CA . ILE A 1 90 ? -14.554 11.542 15.172 1.00 70.75 90 ILE A CA 1
ATOM 718 C C . ILE A 1 90 ? -13.051 11.528 14.852 1.00 70.75 90 ILE A C 1
ATOM 720 O O . ILE A 1 90 ? -12.625 12.150 13.884 1.00 70.75 90 ILE A O 1
ATOM 724 N N . TYR A 1 91 ? -12.253 10.779 15.619 1.00 71.38 91 TYR A N 1
ATOM 725 C CA . TYR A 1 91 ? -10.810 10.665 15.401 1.00 71.38 91 TYR A CA 1
ATOM 726 C C . TYR A 1 91 ? -10.488 10.003 14.053 1.00 71.38 91 TYR A C 1
ATOM 728 O O . TYR A 1 91 ? -9.617 10.481 13.329 1.00 71.38 91 TYR A O 1
ATOM 736 N N . LEU A 1 92 ? -11.251 8.973 13.662 1.00 65.44 92 LEU A N 1
ATOM 737 C CA . LEU A 1 92 ? -11.133 8.355 12.334 1.00 65.44 92 LEU A CA 1
ATOM 738 C C . LEU A 1 92 ? -11.365 9.368 11.213 1.00 65.44 92 LEU A C 1
ATOM 740 O O . LEU A 1 92 ? -10.558 9.455 10.291 1.00 65.44 92 LEU A O 1
ATOM 744 N N . VAL A 1 93 ? -12.480 10.103 11.275 1.00 72.75 93 VAL A N 1
ATOM 745 C CA . VAL A 1 93 ? -12.847 11.061 10.224 1.00 72.75 93 VAL A CA 1
ATOM 746 C C . VAL A 1 93 ? -11.734 12.092 10.047 1.00 72.75 93 VAL A C 1
ATOM 748 O O . VAL A 1 93 ? -11.318 12.330 8.917 1.00 72.75 93 VAL A O 1
ATOM 751 N N . LEU A 1 94 ? -11.170 12.607 11.143 1.00 78.31 94 LEU A N 1
ATOM 752 C CA . LEU A 1 94 ? -10.058 13.560 11.094 1.00 78.31 94 LEU A CA 1
ATOM 753 C C . LEU A 1 94 ? -8.795 12.976 10.439 1.00 78.31 94 LEU A C 1
ATOM 755 O O . LEU A 1 94 ? -8.173 13.645 9.613 1.00 78.31 94 LEU A O 1
ATOM 759 N N . GLN A 1 95 ? -8.422 11.731 10.757 1.00 72.12 95 GLN A N 1
ATOM 760 C CA . GLN A 1 95 ? -7.243 11.090 10.156 1.00 72.12 95 GLN A CA 1
ATOM 761 C C . GLN A 1 95 ? -7.434 10.811 8.660 1.00 72.12 95 GLN A C 1
ATOM 763 O O . GLN A 1 95 ? -6.546 11.082 7.848 1.00 72.12 95 GLN A O 1
ATOM 768 N N . VAL A 1 96 ? -8.618 10.329 8.270 1.00 72.31 96 VAL A N 1
ATOM 769 C CA . VAL A 1 96 ? -8.953 10.081 6.861 1.00 72.31 96 VAL A CA 1
ATOM 770 C C . VAL A 1 96 ? -8.998 11.391 6.070 1.00 72.31 96 VAL A C 1
ATOM 772 O O . VAL A 1 96 ? -8.449 11.459 4.971 1.00 72.31 96 VAL A O 1
ATOM 775 N N . GLU A 1 97 ? -9.600 12.453 6.610 1.00 77.94 97 GLU A N 1
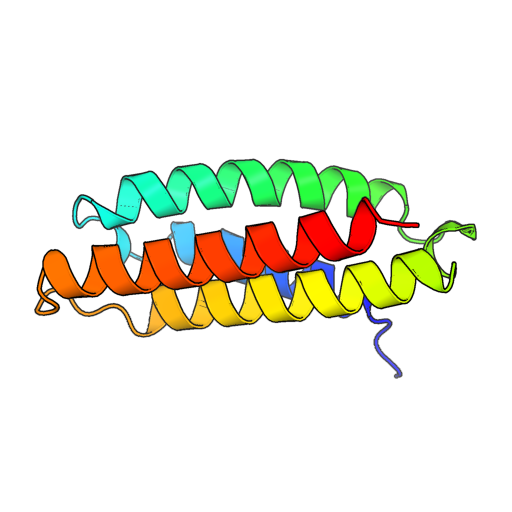ATOM 776 C CA . GLU A 1 97 ? -9.629 13.766 5.951 1.00 77.94 97 GLU A CA 1
ATOM 777 C C . GLU A 1 97 ? -8.232 14.382 5.807 1.00 77.94 97 GLU A C 1
ATOM 779 O O . GLU A 1 97 ? -7.922 14.970 4.763 1.00 77.94 97 GLU A O 1
ATOM 784 N N . SER A 1 98 ? -7.364 14.196 6.805 1.00 78.81 98 SER A N 1
ATOM 785 C CA . SER A 1 98 ? -5.957 14.605 6.750 1.00 78.81 98 SER A CA 1
ATOM 786 C C . SER A 1 98 ? -5.215 13.909 5.603 1.00 78.81 98 SER A C 1
ATOM 788 O O . SER A 1 98 ? -4.625 14.576 4.747 1.00 78.81 98 SER A O 1
ATOM 790 N N . LEU A 1 99 ? -5.328 12.579 5.503 1.00 74.31 99 LEU A N 1
ATOM 791 C CA . LEU A 1 99 ? -4.750 11.795 4.405 1.00 74.31 99 LEU A CA 1
ATOM 792 C C . LEU A 1 99 ? -5.272 12.233 3.032 1.00 74.31 99 LEU A C 1
ATOM 794 O O . LEU A 1 99 ? -4.490 12.441 2.104 1.00 74.31 99 LEU A O 1
ATOM 798 N N . VAL A 1 100 ? -6.589 12.411 2.893 1.00 79.19 100 VAL A N 1
ATOM 799 C CA . VAL A 1 100 ? -7.205 12.863 1.635 1.00 79.19 100 VAL A CA 1
ATOM 800 C C . VAL A 1 100 ? -6.683 14.245 1.241 1.00 79.19 100 VAL A C 1
ATOM 802 O O . VAL A 1 100 ? -6.427 14.494 0.062 1.00 79.19 100 VAL A O 1
ATOM 805 N N . SER A 1 101 ? -6.488 15.138 2.209 1.00 79.25 101 SER A N 1
ATOM 806 C CA . SER A 1 101 ? -5.943 16.476 1.969 1.00 79.25 101 SER A CA 1
ATOM 807 C C . SER A 1 101 ? -4.486 16.425 1.506 1.00 79.25 101 SER A C 1
ATOM 809 O O . SER A 1 101 ? -4.133 17.097 0.534 1.00 79.25 101 SER A O 1
ATOM 811 N N . LYS A 1 102 ? -3.654 15.570 2.118 1.00 76.88 102 LYS A N 1
ATOM 812 C CA . LYS A 1 102 ? -2.275 15.326 1.661 1.00 76.88 102 LYS A CA 1
ATOM 813 C C . LYS A 1 102 ? -2.241 14.752 0.243 1.00 76.88 102 LYS A C 1
ATOM 815 O O . LYS A 1 102 ? -1.482 15.243 -0.591 1.00 76.88 102 LYS A O 1
ATOM 820 N N . ALA A 1 103 ? -3.093 13.771 -0.057 1.00 75.00 103 ALA A N 1
ATOM 821 C CA . ALA A 1 103 ? -3.183 13.172 -1.387 1.00 75.00 103 ALA A CA 1
ATOM 822 C C . ALA A 1 103 ? -3.590 14.209 -2.450 1.00 75.00 103 ALA A C 1
ATOM 824 O O . ALA A 1 103 ? -2.959 14.301 -3.501 1.00 75.00 103 ALA A O 1
ATOM 825 N N . LYS A 1 104 ? -4.585 15.057 -2.154 1.00 77.25 104 LYS A N 1
ATOM 826 C CA . LYS A 1 104 ? -4.990 16.166 -3.035 1.00 77.25 104 LYS A CA 1
ATOM 827 C C . LYS A 1 104 ? -3.861 17.173 -3.263 1.00 77.25 104 LYS A C 1
ATOM 829 O O . LYS A 1 104 ? -3.667 17.602 -4.397 1.00 77.25 104 LYS A O 1
ATOM 834 N N . LEU A 1 105 ? -3.112 17.532 -2.218 1.00 80.75 105 LEU A N 1
ATOM 835 C CA . LEU A 1 105 ? -1.945 18.415 -2.329 1.00 80.75 105 LEU A CA 1
ATOM 836 C C . LEU A 1 105 ? -0.823 17.801 -3.170 1.00 80.75 105 LEU A C 1
ATOM 838 O O . LEU A 1 105 ? -0.136 18.511 -3.899 1.00 80.75 105 LEU A O 1
ATOM 842 N N . MET A 1 106 ? -0.628 16.487 -3.079 1.00 73.06 106 MET A N 1
ATOM 843 C CA . MET A 1 106 ? 0.337 15.787 -3.916 1.00 73.06 106 MET A CA 1
ATOM 844 C C . MET A 1 106 ? -0.102 15.844 -5.387 1.00 73.06 106 MET A C 1
ATOM 846 O O . MET A 1 106 ? 0.676 16.281 -6.228 1.00 73.06 106 MET A O 1
ATOM 850 N N . VAL A 1 107 ? -1.366 15.525 -5.691 1.00 70.25 107 VAL A N 1
ATOM 851 C CA . VAL A 1 107 ? -1.921 15.589 -7.058 1.00 70.25 107 VAL A CA 1
ATOM 852 C C . VAL A 1 107 ? -1.884 17.008 -7.641 1.00 70.25 107 VAL A C 1
ATOM 854 O O . VAL A 1 107 ? -1.508 17.182 -8.798 1.00 70.25 107 VAL A O 1
ATOM 857 N N . SER A 1 108 ? -2.209 18.046 -6.861 1.00 69.75 108 SER A N 1
ATOM 858 C CA . SER A 1 108 ? -2.169 19.431 -7.356 1.00 69.75 108 SER A CA 1
ATOM 859 C C . SER A 1 108 ? -0.752 19.904 -7.692 1.00 69.75 108 SER A C 1
ATOM 861 O O . SER A 1 108 ? -0.570 20.692 -8.618 1.00 69.75 108 SER A O 1
ATOM 863 N N . ARG A 1 109 ? 0.266 19.374 -7.005 1.00 65.75 109 ARG A N 1
ATOM 864 C CA . ARG A 1 109 ? 1.678 19.606 -7.343 1.00 65.75 109 ARG A CA 1
ATOM 865 C C . ARG A 1 109 ? 2.111 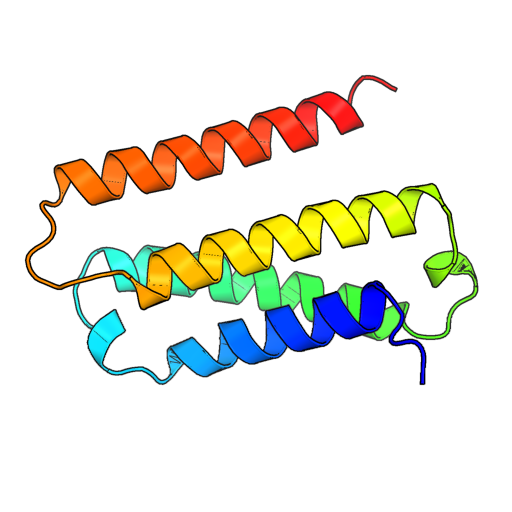18.899 -8.630 1.00 65.75 109 ARG A C 1
ATOM 867 O O . ARG A 1 109 ? 3.031 19.386 -9.278 1.00 65.75 109 ARG A O 1
ATOM 874 N N . PHE A 1 110 ? 1.445 17.811 -9.018 1.00 55.84 110 PHE A N 1
ATOM 875 C CA . PHE A 1 110 ? 1.668 17.136 -10.301 1.00 55.84 110 PHE A CA 1
ATOM 876 C C . PHE A 1 110 ? 0.933 17.804 -11.475 1.00 55.84 110 PHE A C 1
ATOM 878 O O . PHE A 1 110 ? 1.407 17.707 -12.596 1.00 55.84 110 PHE A O 1
ATOM 885 N N . SER A 1 111 ? -0.180 18.511 -11.236 1.00 52.41 111 SER A N 1
ATOM 886 C CA . SER A 1 111 ? -0.990 19.149 -12.294 1.00 52.41 111 SER A CA 1
ATOM 887 C C . SER A 1 111 ? -0.585 20.596 -12.637 1.00 52.41 111 SER A C 1
ATOM 889 O O . SER A 1 111 ? -1.214 21.213 -13.491 1.00 52.41 111 SER A O 1
ATOM 891 N N . SER A 1 112 ? 0.421 21.152 -11.953 1.00 51.09 112 SER A N 1
ATOM 892 C CA . SER A 1 112 ? 0.920 22.532 -12.118 1.00 51.09 112 SER A CA 1
ATOM 893 C C . SER A 1 112 ? 2.256 22.596 -12.888 1.00 51.09 112 SER A C 1
ATOM 895 O O . SER A 1 112 ? 3.008 23.566 -12.785 1.00 51.09 112 SER A O 1
ATOM 897 N N . ARG A 1 113 ? 2.600 21.541 -13.632 1.00 44.34 113 ARG A N 1
ATOM 898 C CA . ARG A 1 113 ? 3.771 21.492 -14.514 1.00 44.34 113 ARG A CA 1
ATOM 899 C C . ARG A 1 113 ? 3.413 20.865 -15.845 1.00 44.34 113 ARG A C 1
ATOM 901 O O . ARG A 1 113 ? 2.666 19.865 -15.817 1.00 44.34 113 ARG A O 1
#

Foldseek 3Di:
DDQQLLNLLLVLLVVLLVCLPPPQCPDPPSVVVSVVVNVVSVVVNVVSVVCVPPPVCVDPVNSVVSVVSSVLSVLVSCCVVVDDPPDDPVNVVVSVVVSVVVVVVVVVVVVPD

Radius of gyration: 15.35 Å; chains: 1; bounding box: 39×34×40 Å

InterPro domains:
  IPR057314 PUB2-4-like, N-terminal domain [PF25240] (2-104)

pLDDT: mean 77.94, std 13.31, range [42.59, 93.69]

Sequence (113 aa):
MEISLLKSLLNSITSFLQLSSFEGIKIEPLQKYYQKIEQILKLLKQILDAIVGSEIASDEMLQRAFAGLLQLVDELREICETWQPLMSKIYLVLQVESLVSKAKLMVSRFSSR

Organism: NCBI:txid2727405

Secondary structure (DSSP, 8-state):
-PPPHHHHHHHHHHHHHHGGG-GGGGSTTHHHHHHHHHHHHHHHHHHHHHHTTSGGGG-HHHHHHHHHHHHHHHHHHHHHHS--TTS-HHHHHHHHHHHHHHHHHHHHHHTT-